Protein AF-A0A7K3NS78-F1 (afdb_monomer_lite)

pLDDT: mean 95.58, std 3.84, range [62.34, 98.56]

Foldseek 3Di:
DDWACFDCVAVDGFRTEDWDDDPVGTAQDDDVVVQVVCVVCCVVVVDDQWGWYHGNQGIWIWGDDPPDIDTDADDKDKDWFPDALVLVCVQFVHDSVQWDRTWMWIGSRATAIEIEGADPVSLVVTDGPQVSLCVRCVVVVHDSHYDYDYDDPD

Secondary structure (DSSP, 8-state):
-EEE----TTSS--SEEEEEE-SSSEES--HHHHHHHHHHHHHHHT--SEEEEE-SS-EEEEEEETTEEEEE----EEEE-S--HHHHHHHHTS-GGGB-S--EEEESSSEEEEEEBS-HHHHHH----HHHHHHHHHHTT--S-EEEE-----

Organism: NCBI:txid63561

Sequence (154 aa):
VFLFAPTAKHGVQAVADLRIFTPNYEMPLAGHPTLGAAFVIQQLQNLLNNFVLNTIAKPVEVQVNDSHIELSLTGFEQRISVATHEELAKITGLMADDIANQAYWMNTGTSQLLLNVLSKQKLYDAKINKEQLQTICQKDNELAMLYLWYQDHD

Radius of gyration: 18.32 Å; chains: 1; bounding box: 43×28×48 Å

Structure (mmCIF, N/CA/C/O backbone):
data_AF-A0A7K3NS78-F1
#
_entry.id   AF-A0A7K3NS78-F1
#
loop_
_atom_site.group_PDB
_atom_site.id
_atom_site.type_symbol
_atom_site.label_atom_id
_atom_site.label_alt_id
_atom_site.label_comp_id
_atom_site.label_asym_id
_atom_site.label_entity_id
_atom_site.label_seq_id
_atom_site.pdbx_PDB_ins_code
_atom_site.Cartn_x
_atom_site.Cartn_y
_atom_site.Cartn_z
_atom_site.occupancy
_atom_site.B_iso_or_equiv
_atom_site.auth_seq_id
_atom_site.auth_comp_id
_atom_site.auth_asym_id
_atom_site.auth_atom_id
_atom_site.pdbx_PDB_model_num
ATOM 1 N N . VAL A 1 1 ? -2.163 -8.325 14.313 1.00 95.75 1 VAL A N 1
ATOM 2 C CA . VAL A 1 1 ? -2.538 -6.945 14.706 1.00 95.75 1 VAL A CA 1
ATOM 3 C C . VAL A 1 1 ? -2.816 -6.954 16.190 1.00 95.75 1 VAL A C 1
ATOM 5 O O . VAL A 1 1 ? -3.416 -7.914 16.654 1.00 95.75 1 VAL A O 1
ATOM 8 N N . PHE A 1 2 ? -2.366 -5.936 16.912 1.00 97.44 2 PHE A N 1
ATOM 9 C CA . PHE A 1 2 ? -2.641 -5.754 18.334 1.00 97.44 2 PHE A CA 1
ATOM 10 C C . PHE A 1 2 ? -3.443 -4.470 18.526 1.00 97.44 2 PHE A C 1
ATOM 12 O O . PHE A 1 2 ? -3.137 -3.457 17.894 1.00 97.44 2 PHE A O 1
ATOM 19 N N . LEU A 1 3 ? -4.464 -4.548 19.376 1.00 96.50 3 LEU A N 1
ATOM 20 C CA . LEU A 1 3 ? -5.385 -3.459 19.683 1.00 96.50 3 LEU A CA 1
ATOM 21 C C . LEU A 1 3 ? -4.989 -2.822 21.014 1.00 96.50 3 LEU A C 1
ATOM 23 O O . LEU A 1 3 ? -4.806 -3.530 22.003 1.00 96.50 3 LEU A O 1
ATOM 27 N N . PHE A 1 4 ? -4.885 -1.501 21.036 1.00 96.25 4 PHE A N 1
ATOM 28 C CA . PHE A 1 4 ? -4.599 -0.708 22.226 1.00 96.25 4 PHE A CA 1
ATOM 29 C C . PHE A 1 4 ? -5.720 0.299 22.477 1.00 96.25 4 PHE A C 1
ATOM 31 O O . PHE A 1 4 ? -6.501 0.620 21.576 1.00 96.25 4 PHE A O 1
ATOM 38 N N . ALA A 1 5 ? -5.783 0.799 23.713 1.00 95.19 5 ALA A N 1
ATOM 39 C CA . ALA A 1 5 ? -6.683 1.889 24.065 1.00 95.19 5 ALA A CA 1
ATOM 40 C C . ALA A 1 5 ? -6.446 3.095 23.132 1.00 95.19 5 ALA A C 1
ATOM 42 O O . ALA A 1 5 ? -5.289 3.385 22.813 1.00 95.19 5 ALA A O 1
ATOM 43 N N . PRO A 1 6 ? -7.514 3.776 22.686 1.00 93.62 6 PRO A N 1
ATOM 44 C CA . PRO A 1 6 ? -7.393 4.863 21.728 1.00 93.62 6 PRO A CA 1
ATOM 45 C C . PRO A 1 6 ? -6.612 6.045 22.297 1.00 93.62 6 PRO A C 1
ATOM 47 O O . PRO A 1 6 ? -6.746 6.397 23.472 1.00 93.62 6 PRO A O 1
ATOM 50 N N . THR A 1 7 ? -5.847 6.704 21.432 1.00 93.31 7 THR A N 1
ATOM 51 C CA . THR A 1 7 ? -5.169 7.968 21.736 1.00 93.31 7 THR A CA 1
ATOM 52 C C . THR A 1 7 ? -5.553 9.066 20.741 1.00 93.31 7 THR A C 1
ATOM 54 O O . THR A 1 7 ? -6.115 8.808 19.679 1.00 93.31 7 THR A O 1
ATOM 57 N N . ALA A 1 8 ? -5.215 10.320 21.059 1.00 91.44 8 ALA A N 1
ATOM 58 C CA . ALA A 1 8 ? -5.335 11.452 20.136 1.00 91.44 8 ALA A CA 1
ATOM 59 C C . ALA A 1 8 ? -4.047 11.680 19.311 1.00 91.44 8 ALA A C 1
ATOM 61 O O . ALA A 1 8 ? -3.739 12.814 18.947 1.00 91.44 8 ALA A O 1
ATOM 62 N N . LYS A 1 9 ? -3.253 10.625 19.044 1.00 87.75 9 LYS A N 1
ATOM 63 C CA . LYS A 1 9 ? -1.891 10.727 18.473 1.00 87.75 9 LYS A CA 1
ATOM 64 C C . LYS A 1 9 ? -1.819 11.488 17.142 1.00 87.75 9 LYS A C 1
ATOM 66 O O . LYS A 1 9 ? -0.802 12.118 16.873 1.00 87.75 9 LYS A O 1
ATOM 71 N N . HIS A 1 10 ? -2.889 11.468 16.349 1.00 93.31 10 HIS A N 1
ATOM 72 C CA . HIS A 1 10 ? -2.979 12.167 15.060 1.00 93.31 10 HIS A CA 1
ATOM 73 C C . HIS A 1 10 ? -3.913 13.386 15.089 1.00 93.31 10 HIS A C 1
ATOM 75 O O . HIS A 1 10 ? -4.407 13.812 14.051 1.00 93.31 10 HIS A O 1
ATOM 81 N N . GLY A 1 11 ? -4.214 13.920 16.277 1.00 93.31 11 GLY A N 1
ATOM 82 C CA . GLY A 1 11 ? -5.155 15.034 16.439 1.00 93.31 11 GLY A CA 1
ATOM 83 C C . GLY A 1 11 ? -6.618 14.670 16.158 1.00 93.31 11 GLY A C 1
ATOM 84 O O . GLY A 1 11 ? -7.457 15.561 16.072 1.00 93.31 11 GLY A O 1
ATOM 85 N N . VAL A 1 12 ? -6.929 13.376 16.031 1.00 92.56 12 VAL A N 1
ATOM 86 C CA . VAL A 1 12 ? -8.277 12.846 15.787 1.00 92.56 12 VAL A CA 1
ATOM 87 C C . VAL A 1 12 ? -8.685 11.872 16.887 1.00 92.56 12 VAL A C 1
ATOM 89 O O . VAL A 1 12 ? -7.837 11.234 17.515 1.00 92.56 12 VAL A O 1
ATOM 92 N N . GLN A 1 13 ? -9.991 11.747 17.115 1.00 92.44 13 GLN A N 1
ATOM 93 C CA . GLN A 1 13 ? -10.544 10.798 18.076 1.00 92.44 13 GLN A CA 1
ATOM 94 C C . GLN A 1 13 ? -10.751 9.434 17.408 1.00 92.44 13 GLN A C 1
ATOM 96 O O . GLN A 1 13 ? -11.668 9.259 16.609 1.00 92.44 13 GLN A O 1
ATOM 101 N N . ALA A 1 14 ? -9.890 8.473 17.740 1.00 96.00 14 ALA A N 1
ATOM 102 C CA . ALA A 1 14 ? -10.002 7.089 17.289 1.00 96.00 14 ALA A CA 1
ATOM 103 C C . ALA A 1 14 ? -10.752 6.213 18.304 1.00 96.00 14 ALA A C 1
ATOM 105 O O . ALA A 1 14 ? -10.860 6.556 19.481 1.00 96.00 14 ALA A O 1
ATOM 106 N N . VAL A 1 15 ? -11.235 5.054 17.852 1.00 96.88 15 VAL A N 1
ATOM 107 C CA . VAL A 1 15 ? -11.846 4.024 18.717 1.00 96.88 15 VAL A CA 1
ATOM 108 C C . VAL A 1 15 ? -10.822 3.007 19.224 1.00 96.88 15 VAL A C 1
ATOM 110 O O . VAL A 1 15 ? -11.024 2.395 20.271 1.00 96.88 15 VAL A O 1
ATOM 113 N N . ALA A 1 16 ? -9.700 2.853 18.515 1.00 97.19 16 ALA A N 1
ATOM 114 C CA . ALA A 1 16 ? -8.573 2.024 18.927 1.00 97.19 16 ALA A CA 1
ATOM 115 C C . ALA A 1 16 ? -7.269 2.456 18.241 1.00 97.19 16 ALA A C 1
ATOM 117 O O . ALA A 1 16 ? -7.279 2.987 17.124 1.00 97.19 16 ALA A O 1
ATOM 118 N N . ASP A 1 17 ? -6.151 2.136 18.890 1.00 97.62 17 ASP A N 1
ATOM 119 C CA . ASP A 1 17 ? -4.810 2.252 18.324 1.00 97.62 17 ASP A CA 1
ATOM 120 C C . ASP A 1 17 ? -4.321 0.868 17.866 1.00 97.62 17 ASP A C 1
ATOM 122 O O . ASP A 1 17 ? -4.305 -0.095 18.637 1.00 97.62 17 ASP A O 1
ATOM 126 N N . LEU A 1 18 ? -3.917 0.755 16.600 1.00 97.94 18 LEU A N 1
ATOM 127 C CA . LEU A 1 18 ? -3.431 -0.474 15.984 1.00 97.94 18 LEU A CA 1
ATOM 128 C C . LEU A 1 18 ? -1.905 -0.507 15.934 1.00 97.94 18 LEU A C 1
ATOM 130 O O . LEU A 1 18 ? -1.259 0.404 15.412 1.00 97.94 18 LEU A O 1
ATOM 134 N N . ARG A 1 19 ? -1.336 -1.637 16.361 1.00 97.81 19 ARG A N 1
ATOM 135 C CA . ARG A 1 19 ? 0.047 -2.021 16.046 1.00 97.81 19 ARG A CA 1
ATOM 136 C C . ARG A 1 19 ? 0.057 -3.254 15.149 1.00 97.81 19 ARG A C 1
ATOM 138 O O . ARG A 1 19 ? -0.561 -4.279 15.463 1.00 97.81 19 ARG A O 1
ATOM 145 N N . ILE A 1 20 ? 0.726 -3.159 14.005 1.00 97.81 20 ILE A N 1
ATOM 146 C CA . ILE A 1 20 ? 0.680 -4.165 12.938 1.00 97.81 20 ILE A CA 1
ATOM 147 C C . ILE A 1 20 ? 2.070 -4.771 12.792 1.00 97.81 20 ILE A C 1
ATOM 149 O O . ILE A 1 20 ? 3.024 -4.062 12.519 1.00 97.81 20 ILE A O 1
ATOM 153 N N . PHE A 1 21 ? 2.189 -6.086 12.943 1.00 97.12 21 PHE A N 1
ATOM 154 C CA . PHE A 1 21 ? 3.471 -6.782 12.870 1.00 97.12 21 PHE A CA 1
ATOM 155 C C . PHE A 1 21 ? 3.448 -7.819 11.756 1.00 97.12 21 PHE A C 1
ATOM 157 O O . PHE A 1 21 ? 2.489 -8.585 11.634 1.00 97.12 21 PHE A O 1
ATOM 164 N N . THR A 1 22 ? 4.527 -7.857 10.982 1.00 93.06 22 THR A N 1
ATOM 165 C CA . THR A 1 22 ? 4.949 -9.066 10.269 1.00 93.06 22 THR A CA 1
ATOM 166 C C . THR A 1 22 ? 5.729 -9.963 11.241 1.00 93.06 22 THR A C 1
ATOM 168 O O . THR A 1 22 ? 6.075 -9.511 12.335 1.00 93.06 22 THR A O 1
ATOM 171 N N . PRO A 1 23 ? 6.083 -11.205 10.867 1.00 95.56 23 PRO A N 1
ATOM 172 C CA . PRO A 1 23 ? 6.999 -12.012 11.676 1.00 95.56 23 PRO A CA 1
ATOM 173 C C . PRO A 1 23 ? 8.359 -11.347 11.951 1.00 95.56 23 PRO A C 1
ATOM 175 O O . PRO A 1 23 ? 9.021 -11.714 12.914 1.00 95.56 23 PRO A O 1
ATOM 178 N N . ASN A 1 24 ? 8.773 -10.377 11.124 1.00 92.31 24 ASN A N 1
ATOM 179 C CA . ASN A 1 24 ? 10.124 -9.815 11.153 1.00 92.31 24 ASN A CA 1
ATOM 180 C C . ASN A 1 24 ? 10.192 -8.388 11.719 1.00 92.31 24 ASN A C 1
ATOM 182 O O . ASN A 1 24 ? 11.228 -7.998 12.249 1.00 92.31 24 ASN A O 1
ATOM 186 N N . TYR A 1 25 ? 9.136 -7.582 11.570 1.00 92.25 25 TYR A N 1
ATOM 187 C CA . TYR A 1 25 ? 9.138 -6.169 11.967 1.00 92.25 25 TYR A CA 1
ATOM 188 C C . TYR A 1 25 ? 7.723 -5.594 12.119 1.00 92.25 25 TYR A C 1
ATOM 190 O O . TYR A 1 25 ? 6.738 -6.168 11.643 1.00 92.25 25 TYR A O 1
ATOM 198 N N . GLU A 1 26 ? 7.633 -4.427 12.755 1.00 96.44 26 GLU A N 1
ATOM 199 C CA . GLU A 1 26 ? 6.400 -3.651 12.877 1.00 96.44 26 GLU A CA 1
ATOM 200 C C . GLU A 1 26 ? 6.165 -2.766 11.646 1.00 96.44 26 GLU A C 1
ATOM 202 O O . GLU A 1 26 ? 6.995 -1.928 11.297 1.00 96.44 26 GLU A O 1
ATOM 207 N N . MET A 1 27 ? 5.019 -2.938 10.994 1.00 94.81 27 MET A N 1
ATOM 208 C CA . MET A 1 27 ? 4.590 -2.104 9.877 1.00 94.81 27 MET A CA 1
ATOM 209 C C . MET A 1 27 ? 3.895 -0.841 10.386 1.00 94.81 27 MET A C 1
ATOM 211 O O . MET A 1 27 ? 3.006 -0.940 11.238 1.00 94.81 27 MET A O 1
ATOM 215 N N . PRO A 1 28 ? 4.197 0.337 9.812 1.00 95.56 28 PRO A N 1
ATOM 216 C CA . PRO A 1 28 ? 3.516 1.556 10.216 1.00 95.56 28 PRO A CA 1
ATOM 217 C C . PRO A 1 28 ? 2.020 1.577 9.859 1.00 95.56 28 PRO A C 1
ATOM 219 O O . PRO 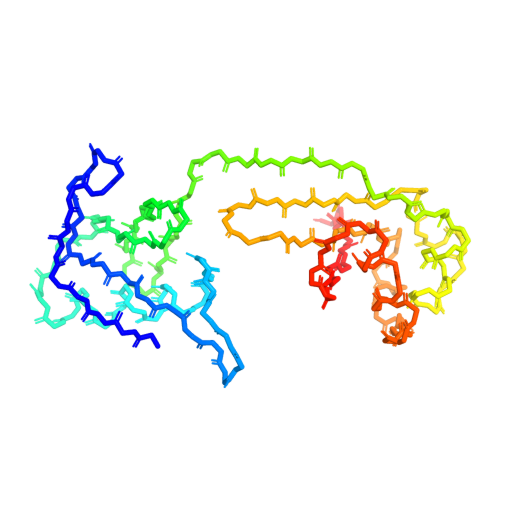A 1 28 ? 1.233 2.189 10.582 1.00 95.56 28 PRO A O 1
ATOM 222 N N . LEU A 1 29 ? 1.634 0.914 8.759 1.00 95.56 29 LEU A N 1
ATOM 223 C CA . LEU A 1 29 ? 0.259 0.755 8.276 1.00 95.56 29 LEU A CA 1
ATOM 224 C C . LEU A 1 29 ? 0.162 -0.458 7.331 1.00 95.56 29 LEU A C 1
ATOM 226 O O . LEU A 1 29 ? 1.090 -0.734 6.579 1.00 95.56 29 LEU A O 1
ATOM 230 N N . ALA A 1 30 ? -0.970 -1.167 7.323 1.00 94.88 30 ALA A N 1
ATOM 231 C CA . ALA A 1 30 ? -1.281 -2.163 6.295 1.00 94.88 30 ALA A CA 1
ATOM 232 C C . ALA A 1 30 ? -2.800 -2.311 6.119 1.00 94.88 30 ALA A C 1
ATOM 234 O O . ALA A 1 30 ? -3.516 -2.450 7.106 1.00 94.88 30 ALA A O 1
ATOM 235 N N . GLY A 1 31 ? -3.280 -2.335 4.870 1.00 93.81 31 GLY A N 1
ATOM 236 C CA . GLY A 1 31 ? -4.714 -2.335 4.543 1.00 93.81 31 GLY A CA 1
ATOM 237 C C . GLY A 1 31 ? -5.486 -3.526 5.117 1.00 93.81 31 GLY A C 1
ATOM 238 O O . GLY A 1 31 ? -6.274 -3.357 6.039 1.00 93.81 31 GLY A O 1
ATOM 239 N N . HIS A 1 32 ? -5.243 -4.740 4.614 1.00 95.44 32 HIS A N 1
ATOM 240 C CA . HIS A 1 32 ? -5.981 -5.945 5.035 1.00 95.44 32 HIS A CA 1
ATOM 241 C C . HIS A 1 32 ? -5.935 -6.204 6.555 1.00 95.44 32 HIS A C 1
ATOM 243 O O . HIS A 1 32 ? -6.975 -6.530 7.128 1.00 95.44 32 HIS A O 1
ATOM 249 N N . PRO A 1 33 ? -4.789 -6.016 7.246 1.00 96.69 33 PRO A N 1
ATOM 250 C CA . PRO A 1 33 ? -4.753 -6.088 8.704 1.00 96.69 33 PRO A CA 1
ATOM 251 C C . PRO A 1 33 ? -5.664 -5.056 9.392 1.00 96.69 33 PRO A C 1
ATOM 253 O O . PRO A 1 33 ? -6.351 -5.411 10.349 1.00 96.69 33 PRO A O 1
ATOM 256 N N . THR A 1 34 ? -5.715 -3.813 8.901 1.00 97.38 34 THR A N 1
ATOM 257 C CA . THR A 1 34 ? -6.633 -2.780 9.410 1.00 97.38 34 THR A CA 1
ATOM 258 C C . THR A 1 34 ? -8.093 -3.114 9.105 1.00 97.38 34 THR A C 1
ATOM 260 O O . THR A 1 34 ? -8.933 -2.960 9.985 1.00 97.38 34 THR A O 1
ATOM 263 N N . LEU A 1 35 ? -8.402 -3.636 7.914 1.00 96.75 35 LEU A N 1
ATOM 264 C CA . LEU A 1 35 ? -9.760 -4.037 7.526 1.00 96.75 35 LEU A CA 1
ATOM 265 C C . LEU A 1 35 ? -10.288 -5.163 8.424 1.00 96.75 35 LEU A C 1
ATOM 267 O O . LEU A 1 35 ? -11.402 -5.084 8.935 1.00 96.75 35 LEU A O 1
ATOM 271 N N . GLY A 1 36 ? -9.471 -6.189 8.677 1.00 95.50 36 GLY A N 1
ATOM 272 C CA . GLY A 1 36 ? -9.836 -7.269 9.596 1.00 95.50 36 GLY A CA 1
ATOM 273 C C . GLY A 1 36 ? -10.009 -6.783 11.038 1.00 95.50 36 GLY A C 1
ATOM 274 O O . GLY A 1 36 ? -10.931 -7.213 11.728 1.00 95.50 36 GLY A O 1
ATOM 275 N N . ALA A 1 37 ? -9.162 -5.852 11.492 1.00 96.56 37 ALA A N 1
ATOM 276 C CA . ALA A 1 37 ? -9.306 -5.237 12.810 1.00 96.56 37 ALA A CA 1
ATOM 277 C C . ALA A 1 37 ? -10.593 -4.406 12.918 1.00 96.56 37 ALA A C 1
ATOM 279 O O . ALA A 1 37 ? -11.310 -4.539 13.906 1.00 96.56 37 ALA A O 1
ATOM 280 N N . ALA A 1 38 ? -10.912 -3.608 11.897 1.00 96.50 38 ALA A N 1
ATOM 281 C CA . ALA A 1 38 ? -12.156 -2.852 11.807 1.00 96.50 38 ALA A CA 1
ATOM 282 C C . ALA A 1 38 ? -13.383 -3.763 11.929 1.00 96.50 38 ALA A C 1
ATOM 284 O O . ALA A 1 38 ? -14.241 -3.509 12.771 1.00 96.50 38 ALA A O 1
ATOM 285 N N . PHE A 1 39 ? -13.416 -4.854 11.157 1.00 94.81 39 PHE A N 1
ATOM 286 C CA . PHE A 1 39 ? -14.498 -5.839 11.199 1.00 94.81 39 PHE A CA 1
ATOM 287 C C . PHE A 1 39 ? -14.716 -6.404 12.610 1.00 94.81 39 PHE A C 1
ATOM 289 O O . PHE A 1 39 ? -15.837 -6.424 13.115 1.00 94.81 39 PHE A O 1
ATOM 296 N N . VAL A 1 40 ? -13.639 -6.831 13.278 1.00 93.94 40 VAL A N 1
ATOM 297 C CA . VAL A 1 40 ? -13.724 -7.436 14.616 1.00 93.94 40 VAL A CA 1
ATOM 298 C C . VAL A 1 40 ? -14.097 -6.403 15.684 1.00 93.94 40 VAL A C 1
ATOM 300 O O . VAL A 1 40 ? -14.954 -6.672 16.523 1.00 93.94 40 VAL A O 1
ATOM 303 N N . ILE A 1 41 ? -13.480 -5.219 15.674 1.00 94.00 41 ILE A N 1
ATOM 304 C CA . ILE A 1 41 ? -13.730 -4.182 16.688 1.00 94.00 41 ILE A CA 1
ATOM 305 C C . ILE A 1 41 ? -15.161 -3.664 16.602 1.00 94.00 41 ILE A C 1
ATOM 307 O O . ILE A 1 41 ? -15.801 -3.507 17.641 1.00 94.00 41 ILE A O 1
ATOM 311 N N . GLN A 1 42 ? -15.672 -3.438 15.389 1.00 94.69 42 GLN A N 1
ATOM 312 C CA . GLN A 1 42 ? -17.041 -2.972 15.200 1.00 94.69 42 GLN A CA 1
ATOM 313 C C . GLN A 1 42 ? -18.041 -3.915 15.881 1.00 94.69 42 GLN A C 1
ATOM 315 O O . GLN A 1 42 ? -18.906 -3.451 16.621 1.00 94.69 42 GLN A O 1
ATOM 320 N N . GLN A 1 43 ? -17.878 -5.230 15.695 1.00 91.56 43 GLN A N 1
ATOM 321 C CA . GLN A 1 43 ? -18.741 -6.246 16.302 1.00 91.56 43 GLN A CA 1
ATOM 322 C C . GLN A 1 43 ? -18.568 -6.340 17.820 1.00 91.56 43 GLN A C 1
ATOM 324 O O . GLN A 1 43 ? -19.551 -6.413 18.550 1.00 91.56 43 GLN A O 1
ATOM 329 N N . LEU A 1 44 ? -17.327 -6.330 18.317 1.00 92.38 44 LEU A N 1
ATOM 330 C CA . LEU A 1 44 ? -17.059 -6.489 19.750 1.00 92.38 44 LEU A CA 1
ATOM 331 C C . LEU A 1 44 ? -17.482 -5.274 20.584 1.00 92.38 44 LEU A C 1
ATOM 333 O O . LEU A 1 44 ? -17.815 -5.429 21.757 1.00 92.38 44 LEU A O 1
ATOM 337 N N . GLN A 1 45 ? -17.442 -4.073 20.004 1.00 92.69 45 GLN A N 1
ATOM 338 C CA . GLN A 1 45 ? -17.751 -2.821 20.700 1.00 92.69 45 GLN A CA 1
ATOM 339 C C . GLN A 1 45 ? -19.108 -2.219 20.309 1.00 92.69 45 GLN A C 1
ATOM 341 O O . GLN A 1 45 ? -19.456 -1.162 20.830 1.00 92.69 45 GLN A O 1
ATOM 346 N N . ASN A 1 46 ? -19.880 -2.875 19.431 1.00 92.94 46 ASN A N 1
ATOM 347 C CA . ASN A 1 46 ? -21.131 -2.349 18.869 1.00 92.94 46 ASN A CA 1
ATOM 348 C C . ASN A 1 46 ? -20.968 -0.914 18.335 1.00 92.94 46 ASN A C 1
ATOM 350 O O . ASN A 1 46 ? -21.751 -0.019 18.663 1.00 92.94 46 ASN A O 1
ATOM 354 N N . LEU A 1 47 ? -19.905 -0.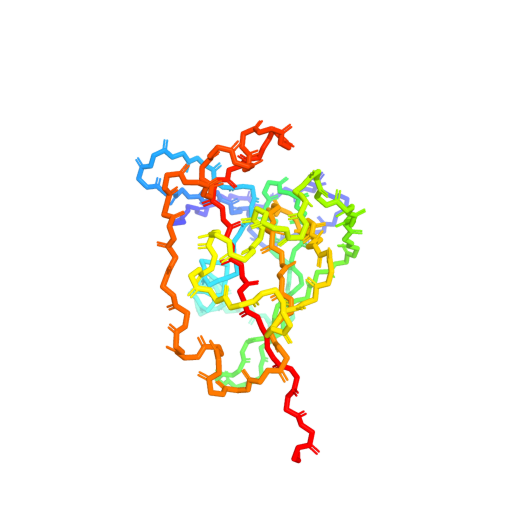681 17.558 1.00 94.19 47 LEU A N 1
ATOM 355 C CA . LEU A 1 47 ? -19.624 0.645 17.011 1.00 94.19 47 LEU A CA 1
ATOM 356 C C . LEU A 1 47 ? -20.638 1.038 15.937 1.00 94.19 47 LEU A C 1
ATOM 358 O O . LEU A 1 47 ? -21.230 0.192 15.266 1.00 94.19 47 LEU A O 1
ATOM 362 N N . LEU A 1 48 ? -20.769 2.349 15.737 1.00 93.75 48 LEU A N 1
ATOM 363 C CA . LEU A 1 48 ? -21.438 2.901 14.566 1.00 93.75 48 LEU A CA 1
ATOM 364 C C . LEU A 1 48 ? -20.708 2.497 13.277 1.00 93.75 48 LEU A C 1
ATOM 366 O O . LEU A 1 48 ? -19.568 2.035 13.284 1.00 93.75 48 LEU A O 1
ATOM 370 N N . ASN A 1 49 ? -21.371 2.729 12.149 1.00 95.81 49 ASN A N 1
ATOM 371 C CA . ASN A 1 49 ? -20.850 2.400 10.824 1.00 95.81 49 ASN A CA 1
ATOM 372 C C . ASN A 1 49 ? -19.697 3.302 10.367 1.00 95.81 49 ASN A C 1
ATOM 374 O O . ASN A 1 49 ? -19.080 3.010 9.351 1.00 95.81 49 ASN A O 1
ATOM 378 N N . ASN A 1 50 ? -19.403 4.384 11.086 1.00 96.94 50 ASN A N 1
ATOM 379 C CA . ASN A 1 50 ? -18.275 5.263 10.816 1.00 96.94 50 ASN A CA 1
ATOM 380 C C . ASN A 1 50 ? -17.406 5.424 12.065 1.00 96.94 50 ASN A C 1
ATOM 382 O O . ASN A 1 50 ? -17.880 5.755 13.150 1.00 96.94 50 ASN A O 1
ATOM 386 N N . PHE A 1 51 ? -16.112 5.169 11.923 1.00 97.31 51 PHE A N 1
ATOM 387 C CA . PHE A 1 51 ? -15.161 5.328 13.018 1.00 97.31 51 PHE A CA 1
ATOM 388 C C . PHE A 1 51 ? -13.737 5.481 12.495 1.00 97.31 51 PHE A C 1
ATOM 390 O O . PHE A 1 51 ? -13.461 5.262 11.319 1.00 97.31 51 PHE A O 1
ATOM 397 N N . VAL A 1 52 ? -12.821 5.867 13.382 1.00 97.62 52 VAL A N 1
ATOM 398 C CA . VAL A 1 52 ? -11.404 6.047 13.055 1.00 97.62 52 VAL A CA 1
ATOM 399 C C . VAL A 1 52 ? -10.557 5.049 13.831 1.00 97.62 52 VAL A C 1
ATOM 401 O O . VAL A 1 52 ? -10.722 4.891 15.040 1.00 97.62 52 VAL A O 1
ATOM 404 N N . LEU A 1 53 ? -9.617 4.405 13.144 1.00 97.62 53 LEU A N 1
ATOM 405 C CA . LEU A 1 53 ? -8.562 3.592 13.744 1.00 97.62 53 LEU A CA 1
ATOM 406 C C . LEU A 1 53 ? -7.227 4.313 13.592 1.00 97.62 53 LEU A C 1
ATOM 408 O O . LEU A 1 53 ? -6.869 4.738 12.495 1.00 97.62 53 LEU A O 1
ATOM 412 N N . ASN A 1 54 ? -6.450 4.421 14.664 1.00 97.62 54 ASN A N 1
ATOM 413 C CA . ASN A 1 54 ? -5.090 4.936 14.553 1.00 97.62 54 ASN A CA 1
ATOM 414 C C . ASN A 1 54 ? -4.142 3.816 14.125 1.00 97.62 54 ASN A C 1
ATOM 416 O O . ASN A 1 54 ? -4.156 2.731 14.696 1.00 97.62 54 ASN A O 1
ATOM 420 N N . THR A 1 55 ? -3.256 4.096 13.174 1.00 97.19 55 THR A N 1
ATOM 421 C CA . THR A 1 55 ? -2.041 3.298 12.944 1.00 97.19 55 THR A CA 1
ATOM 422 C C . THR A 1 55 ? -0.815 4.103 13.374 1.00 97.19 55 THR A C 1
ATOM 424 O O . THR A 1 55 ? -0.934 5.269 13.762 1.00 97.19 55 THR A O 1
ATOM 427 N N . ILE A 1 56 ? 0.388 3.526 13.300 1.00 96.38 56 ILE A N 1
ATOM 428 C CA . ILE A 1 56 ? 1.614 4.299 13.545 1.00 96.38 56 ILE A CA 1
ATOM 429 C C . ILE A 1 56 ? 1.751 5.427 12.522 1.00 96.38 56 ILE A C 1
ATOM 431 O O . ILE A 1 56 ? 2.119 6.532 12.916 1.00 96.38 56 ILE A O 1
ATOM 435 N N . ALA A 1 57 ? 1.450 5.154 11.250 1.00 96.00 57 ALA A N 1
ATOM 436 C CA . ALA A 1 57 ? 1.636 6.121 10.177 1.00 96.00 57 ALA A CA 1
ATOM 437 C C . ALA A 1 57 ? 0.604 7.252 10.209 1.00 96.00 57 ALA A C 1
ATOM 439 O O . ALA A 1 57 ? 0.972 8.414 10.075 1.00 96.00 57 ALA A O 1
ATOM 440 N N . LYS A 1 58 ? -0.684 6.909 10.325 1.00 95.69 58 LYS A N 1
ATOM 441 C CA . LYS A 1 58 ? -1.794 7.861 10.156 1.00 95.69 58 LYS A CA 1
ATOM 442 C C . LYS A 1 58 ? -3.125 7.314 10.691 1.00 95.69 58 LYS A C 1
ATOM 444 O O . LYS A 1 58 ? -3.224 6.101 10.923 1.00 95.69 58 LYS A O 1
ATOM 449 N N . PRO A 1 59 ? -4.145 8.166 10.893 1.00 97.12 59 PRO A N 1
ATOM 450 C CA . PRO A 1 59 ? -5.489 7.681 11.156 1.00 97.12 59 PRO A CA 1
ATOM 451 C C . PRO A 1 59 ? -6.091 7.083 9.882 1.00 97.12 59 PRO A C 1
ATOM 453 O O . PRO A 1 59 ? -5.753 7.484 8.767 1.00 97.12 59 PRO A O 1
ATOM 456 N N . VAL A 1 60 ? -6.966 6.103 10.069 1.00 97.50 60 VAL A N 1
ATOM 457 C CA . VAL A 1 60 ? -7.695 5.412 9.008 1.00 97.50 60 VAL A CA 1
ATOM 458 C C . VAL A 1 60 ? -9.172 5.579 9.285 1.00 97.50 60 VAL A C 1
ATOM 460 O O . VAL A 1 60 ? -9.667 5.114 10.314 1.00 97.50 60 VAL A O 1
ATOM 463 N N . GLU A 1 61 ? -9.858 6.258 8.378 1.00 97.56 61 GLU A N 1
ATOM 464 C CA . GLU A 1 61 ? -11.308 6.360 8.413 1.00 97.56 61 GLU A CA 1
ATOM 465 C C . GLU A 1 61 ? -11.899 5.041 7.931 1.00 97.56 61 GLU A C 1
ATOM 467 O O . GLU A 1 61 ? -11.454 4.470 6.935 1.00 97.56 61 GLU A O 1
ATOM 472 N N . VAL A 1 62 ? -12.884 4.544 8.665 1.00 97.88 62 VAL A N 1
ATOM 473 C CA . VAL A 1 62 ? -13.572 3.296 8.372 1.00 97.88 62 VAL A CA 1
ATOM 474 C C . VAL A 1 62 ? -15.036 3.606 8.144 1.00 97.88 62 VAL A C 1
ATOM 476 O O . VAL A 1 62 ? -15.674 4.232 8.993 1.00 97.88 62 VAL A O 1
ATOM 479 N N . GLN A 1 63 ? -15.566 3.130 7.022 1.00 97.69 63 GLN A N 1
ATOM 480 C CA . GLN A 1 63 ? -16.998 3.106 6.757 1.00 97.69 63 GLN A CA 1
ATOM 481 C C . GLN A 1 63 ? -17.456 1.667 6.558 1.00 97.69 63 GLN A C 1
ATOM 483 O O . GLN A 1 63 ? -16.837 0.914 5.808 1.00 97.69 63 GLN A O 1
ATOM 488 N N . VAL A 1 64 ? -18.538 1.283 7.227 1.00 95.12 64 VAL A N 1
ATOM 489 C CA . VAL A 1 64 ? -19.126 -0.053 7.133 1.00 95.12 64 VAL A CA 1
ATOM 490 C C . VAL A 1 64 ? -20.541 0.043 6.581 1.00 95.12 64 VAL A C 1
ATOM 492 O O . VAL A 1 64 ? -21.415 0.651 7.192 1.00 95.12 64 VAL A O 1
ATOM 495 N N . ASN A 1 65 ? -20.766 -0.604 5.443 1.00 92.06 65 ASN A N 1
ATOM 496 C CA . ASN A 1 65 ? -22.060 -0.732 4.787 1.00 92.06 65 ASN A CA 1
ATOM 497 C C . ASN A 1 65 ? -22.357 -2.224 4.608 1.00 92.06 65 ASN A C 1
ATOM 499 O O . ASN A 1 65 ? -21.797 -2.870 3.723 1.00 92.06 65 ASN A O 1
ATOM 503 N N . ASP A 1 66 ? -23.206 -2.780 5.472 1.00 85.31 66 ASP A N 1
ATOM 504 C CA . ASP A 1 66 ? -23.477 -4.219 5.562 1.00 85.31 66 ASP A CA 1
ATOM 505 C C . ASP A 1 66 ? -22.185 -5.051 5.682 1.00 85.31 66 ASP A C 1
ATOM 507 O O . ASP A 1 66 ? -21.496 -5.002 6.700 1.00 85.31 66 ASP A O 1
ATOM 511 N N . SER A 1 67 ? -21.842 -5.820 4.645 1.00 83.00 67 SER A N 1
ATOM 512 C CA . SER A 1 67 ? -20.623 -6.632 4.575 1.00 83.00 67 SER A CA 1
ATOM 513 C C . SER A 1 67 ? -19.447 -5.922 3.896 1.00 83.00 67 SER A C 1
ATOM 515 O O . SER A 1 67 ? -18.399 -6.536 3.696 1.00 83.00 67 SER A O 1
ATOM 517 N N . HIS A 1 68 ? -19.617 -4.668 3.482 1.00 92.88 68 HIS A N 1
ATOM 518 C CA . HIS A 1 68 ? -18.585 -3.878 2.827 1.00 92.88 68 HIS A CA 1
ATOM 519 C C . HIS A 1 68 ? -17.923 -2.936 3.831 1.00 92.88 68 HIS A C 1
ATOM 521 O O . HIS A 1 68 ? -18.595 -2.128 4.467 1.00 92.88 68 HIS A O 1
ATOM 527 N N . ILE A 1 69 ? -16.600 -3.031 3.954 1.00 94.69 69 ILE A N 1
ATOM 528 C CA . ILE A 1 69 ? -15.795 -2.104 4.748 1.00 94.69 69 ILE A CA 1
ATOM 529 C C . ILE A 1 69 ? -14.900 -1.325 3.796 1.00 94.69 69 ILE A C 1
ATOM 531 O O . ILE A 1 69 ? -14.065 -1.913 3.107 1.00 94.69 69 ILE A O 1
ATOM 535 N N . GLU A 1 70 ? -15.046 -0.009 3.810 1.00 97.06 70 GLU A N 1
ATOM 536 C CA . GLU A 1 70 ? -14.159 0.917 3.127 1.00 97.06 70 GLU A CA 1
ATOM 537 C C . GLU A 1 70 ? -13.154 1.495 4.127 1.00 97.06 70 GLU A C 1
ATOM 539 O O . GLU A 1 70 ? -13.512 1.883 5.243 1.00 97.06 70 GLU A O 1
ATOM 544 N N . LEU A 1 71 ? -11.886 1.546 3.717 1.00 97.19 71 LEU A N 1
ATOM 545 C CA . LEU A 1 71 ? -10.825 2.234 4.441 1.00 97.19 71 LEU A CA 1
ATOM 546 C C . LEU A 1 71 ? -10.412 3.470 3.647 1.00 97.19 71 LEU A C 1
ATOM 548 O O . LEU A 1 71 ? -9.948 3.345 2.515 1.00 97.19 71 LEU A O 1
ATOM 552 N N . SER A 1 72 ? -10.507 4.637 4.271 1.00 96.12 72 SER A N 1
ATOM 553 C CA . SER A 1 72 ? -10.119 5.915 3.684 1.00 96.12 72 SER A CA 1
ATOM 554 C C . SER A 1 72 ? -8.892 6.494 4.395 1.00 96.12 72 SER A C 1
ATOM 556 O O . SER A 1 72 ? -8.784 6.486 5.624 1.00 96.12 72 SER A O 1
ATOM 558 N N . LEU A 1 73 ? -7.925 6.963 3.600 1.00 93.50 73 LEU A N 1
ATOM 559 C CA . LEU A 1 73 ? -6.661 7.549 4.054 1.00 93.50 73 LEU A CA 1
ATOM 560 C C . LEU A 1 73 ? -6.463 8.909 3.389 1.00 93.50 73 LEU A C 1
ATOM 562 O O . LEU A 1 73 ? -6.575 9.024 2.169 1.00 93.50 73 LEU A O 1
ATOM 566 N N . THR A 1 74 ? -6.060 9.913 4.164 1.00 92.06 74 THR A N 1
ATOM 567 C CA . THR A 1 74 ? -5.741 11.239 3.623 1.00 92.06 74 THR A CA 1
ATOM 568 C C . THR A 1 74 ? -4.248 11.363 3.318 1.0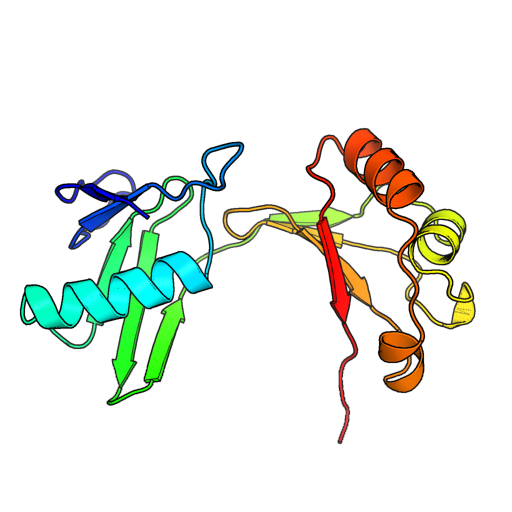0 92.06 74 THR A C 1
ATOM 570 O O . THR A 1 74 ? -3.389 11.006 4.135 1.00 92.06 74 THR A O 1
ATOM 573 N N . GLY A 1 75 ? -3.947 11.896 2.132 1.00 91.75 75 GLY A N 1
ATOM 574 C CA . GLY A 1 75 ? -2.598 12.227 1.679 1.00 91.75 75 GLY A CA 1
ATOM 575 C C . GLY A 1 75 ? -1.715 11.021 1.340 1.00 91.75 75 GLY A C 1
ATOM 576 O O . GLY A 1 75 ? -1.820 9.934 1.917 1.00 91.75 75 GLY A O 1
ATOM 577 N N . PHE A 1 76 ? -0.787 11.239 0.417 1.00 94.81 76 PHE A N 1
ATOM 578 C CA . PHE A 1 76 ? 0.265 10.295 0.059 1.00 94.81 76 PHE A CA 1
ATOM 579 C C . PHE A 1 76 ? 1.513 11.060 -0.377 1.00 94.81 76 PHE A C 1
ATOM 581 O O . PHE A 1 76 ? 1.425 12.211 -0.803 1.00 94.81 76 PHE A O 1
ATOM 588 N N . GLU A 1 77 ? 2.665 10.408 -0.284 1.00 96.19 77 GLU A N 1
ATOM 589 C CA . GLU A 1 77 ? 3.907 10.889 -0.881 1.00 96.19 77 GLU A CA 1
ATOM 590 C C . GLU A 1 77 ? 4.230 10.060 -2.121 1.00 96.19 77 GLU A C 1
ATOM 592 O O . GLU A 1 77 ? 3.955 8.858 -2.174 1.00 96.19 77 GLU A O 1
ATOM 597 N N . GLN A 1 78 ? 4.832 10.713 -3.110 1.00 97.06 78 GLN A N 1
ATOM 598 C CA . GLN A 1 78 ? 5.260 10.101 -4.358 1.00 97.06 78 GLN A CA 1
ATOM 599 C C . GLN A 1 78 ? 6.682 10.544 -4.683 1.00 97.06 78 GLN A C 1
ATOM 601 O O . GLN A 1 78 ? 7.011 11.725 -4.568 1.00 97.06 78 GLN A O 1
ATOM 606 N N . ARG A 1 79 ? 7.500 9.617 -5.185 1.00 97.44 79 ARG A N 1
ATOM 607 C CA . ARG A 1 79 ? 8.771 9.949 -5.841 1.00 97.44 79 ARG A CA 1
ATOM 608 C C . ARG A 1 79 ? 9.106 8.961 -6.952 1.00 97.44 79 ARG A C 1
ATOM 610 O O . ARG A 1 79 ? 8.634 7.830 -6.946 1.00 97.44 79 ARG A O 1
ATOM 617 N N . ILE A 1 80 ? 9.942 9.387 -7.890 1.00 98.12 80 ILE A N 1
ATOM 618 C CA . ILE A 1 80 ? 10.471 8.521 -8.951 1.00 98.12 80 ILE A CA 1
ATOM 619 C C . ILE A 1 80 ? 11.561 7.620 -8.348 1.00 98.12 80 ILE A C 1
ATOM 621 O O . ILE A 1 80 ? 12.368 8.094 -7.549 1.00 98.12 80 ILE A O 1
ATOM 625 N N . SER A 1 81 ? 11.569 6.334 -8.702 1.00 98.12 81 SER A N 1
ATOM 626 C CA . SER A 1 81 ? 12.654 5.410 -8.340 1.00 98.12 81 SER A CA 1
ATOM 627 C C . SER A 1 81 ? 13.928 5.723 -9.121 1.00 98.12 81 SER A C 1
ATOM 629 O O . SER A 1 81 ? 13.869 6.124 -10.283 1.00 98.12 81 SER A O 1
ATOM 631 N N . VAL A 1 82 ? 15.092 5.478 -8.516 1.00 97.62 82 VAL A N 1
ATOM 632 C CA . VAL A 1 82 ? 16.386 5.594 -9.214 1.00 97.62 82 VAL A CA 1
ATOM 633 C C . VAL A 1 82 ? 16.621 4.505 -10.268 1.00 97.62 82 VAL A C 1
ATOM 635 O O . VAL A 1 82 ? 17.621 4.560 -10.983 1.00 97.62 82 VAL A O 1
ATOM 638 N N . ALA A 1 83 ? 15.739 3.506 -10.359 1.00 97.69 83 ALA A N 1
ATOM 639 C CA . ALA A 1 83 ? 15.843 2.426 -11.328 1.00 97.69 83 ALA A CA 1
ATOM 640 C C . ALA A 1 83 ? 15.806 2.949 -12.768 1.00 97.69 83 ALA A C 1
ATOM 642 O O . ALA A 1 83 ? 14.894 3.669 -13.178 1.00 97.69 83 ALA A O 1
ATOM 643 N N . THR A 1 84 ? 16.776 2.519 -13.564 1.00 98.06 84 THR A N 1
ATOM 644 C CA . THR A 1 84 ? 16.744 2.712 -15.014 1.00 98.06 84 THR A CA 1
ATOM 645 C C . THR A 1 84 ? 15.694 1.806 -15.659 1.00 98.06 84 THR A C 1
ATOM 647 O O . THR A 1 84 ? 15.347 0.749 -15.131 1.00 98.06 84 THR A O 1
ATOM 650 N N . HIS A 1 85 ? 15.222 2.171 -16.850 1.00 98.38 85 HIS A N 1
ATOM 651 C CA . HIS A 1 85 ? 14.241 1.368 -17.581 1.00 98.38 85 HIS A CA 1
ATOM 652 C C . HIS A 1 85 ? 14.731 -0.066 -17.874 1.00 98.38 85 HIS A C 1
ATOM 654 O O . HIS A 1 85 ? 13.976 -1.026 -17.731 1.00 98.38 85 HIS A O 1
ATOM 660 N N . GLU A 1 86 ? 16.021 -0.240 -18.182 1.00 98.06 86 GLU A N 1
ATOM 661 C CA . GLU A 1 86 ? 16.621 -1.568 -18.356 1.00 98.06 86 GLU A CA 1
ATOM 662 C C . GLU A 1 86 ? 16.639 -2.388 -17.061 1.00 98.06 86 GLU A C 1
ATOM 664 O O . GLU A 1 86 ? 16.436 -3.602 -17.091 1.00 98.06 86 GLU A O 1
ATOM 669 N N . GLU A 1 87 ? 16.899 -1.756 -15.913 1.00 98.12 87 GLU A N 1
ATOM 670 C CA . GLU A 1 87 ? 16.830 -2.437 -14.618 1.00 98.12 87 GLU A CA 1
ATOM 671 C C . GLU A 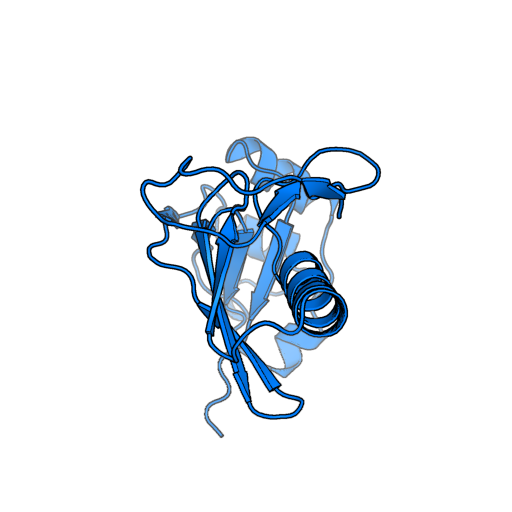1 87 ? 15.393 -2.865 -14.306 1.00 98.12 87 GLU A C 1
ATOM 673 O O . GLU A 1 87 ? 15.194 -3.982 -13.837 1.00 98.12 87 GLU A O 1
ATOM 678 N N . LEU A 1 88 ? 14.390 -2.041 -14.629 1.00 98.44 88 LEU A N 1
ATOM 679 C CA . LEU A 1 88 ? 12.976 -2.393 -14.464 1.00 98.44 88 LEU A CA 1
ATOM 680 C C . LEU A 1 88 ? 12.574 -3.594 -15.339 1.00 98.44 88 LEU A C 1
ATOM 682 O O . LEU A 1 88 ? 11.897 -4.508 -14.860 1.00 98.44 88 LEU A O 1
ATOM 686 N N . ALA A 1 89 ? 13.042 -3.649 -16.588 1.00 98.38 89 ALA A N 1
ATOM 687 C CA . ALA A 1 89 ? 12.834 -4.799 -17.469 1.00 98.38 89 ALA A CA 1
ATOM 688 C C . ALA A 1 89 ? 13.461 -6.078 -16.878 1.00 98.38 89 ALA A C 1
ATOM 690 O O . ALA A 1 89 ? 12.813 -7.121 -16.780 1.00 98.38 89 ALA A O 1
ATOM 691 N N . LYS A 1 90 ? 14.699 -5.984 -16.373 1.00 98.00 90 LYS A N 1
ATOM 692 C CA . LYS A 1 90 ? 15.392 -7.111 -15.727 1.00 98.00 90 LYS A CA 1
ATOM 693 C C . LYS A 1 90 ? 14.694 -7.572 -14.437 1.00 98.00 90 LYS A C 1
ATOM 695 O O . LYS A 1 90 ? 14.526 -8.776 -14.249 1.00 98.00 90 LYS A O 1
ATOM 700 N N . ILE A 1 91 ? 14.227 -6.639 -13.596 1.00 97.94 91 ILE A N 1
ATOM 701 C CA . ILE A 1 91 ? 13.461 -6.942 -12.374 1.00 97.94 91 ILE A CA 1
ATOM 702 C C . ILE A 1 91 ? 12.187 -7.716 -12.708 1.00 97.94 91 ILE A C 1
ATOM 704 O O . ILE A 1 91 ? 11.851 -8.666 -12.007 1.00 97.94 91 ILE A O 1
ATOM 708 N N . THR A 1 92 ? 11.460 -7.298 -13.743 1.00 98.25 92 THR A N 1
ATOM 709 C CA . THR A 1 92 ? 10.156 -7.881 -14.094 1.00 98.25 92 THR A CA 1
ATOM 710 C C . THR A 1 92 ? 10.257 -9.142 -14.946 1.00 98.25 92 THR A C 1
ATOM 712 O O . THR A 1 92 ? 9.296 -9.910 -15.008 1.00 98.25 92 THR A O 1
ATOM 715 N N . GLY A 1 93 ? 11.404 -9.372 -15.591 1.00 98.06 93 GLY A N 1
ATOM 716 C CA . GLY A 1 93 ? 11.567 -10.429 -16.587 1.00 98.06 93 GLY A CA 1
ATOM 717 C C . GLY A 1 93 ? 10.815 -10.145 -17.894 1.00 98.06 93 GLY A C 1
ATOM 718 O O . GLY A 1 93 ? 10.575 -11.076 -18.661 1.00 98.06 93 GLY A O 1
ATOM 719 N N . LEU A 1 94 ? 10.424 -8.889 -18.126 1.00 98.44 94 LEU A N 1
ATOM 720 C CA . LEU A 1 94 ? 9.709 -8.425 -19.316 1.00 98.44 94 LEU A CA 1
ATOM 721 C C . LEU A 1 94 ? 10.646 -7.649 -20.251 1.00 98.44 94 LEU A C 1
ATOM 723 O O . LEU A 1 94 ? 11.770 -7.305 -19.882 1.00 98.44 94 LEU A O 1
ATOM 727 N N . MET A 1 95 ? 10.183 -7.360 -21.469 1.00 98.19 95 MET A N 1
ATOM 728 C CA . MET A 1 95 ? 10.895 -6.443 -22.361 1.00 98.19 95 MET A CA 1
ATOM 729 C C . MET A 1 95 ? 10.688 -4.998 -21.900 1.00 98.19 95 MET A C 1
ATOM 731 O O . MET A 1 95 ? 9.660 -4.670 -21.314 1.00 98.19 95 MET A O 1
ATOM 735 N N . ALA A 1 96 ? 11.648 -4.128 -22.210 1.00 97.69 96 ALA A N 1
ATOM 736 C CA . ALA A 1 96 ? 11.552 -2.687 -21.968 1.00 97.69 96 ALA A CA 1
ATOM 737 C C . ALA A 1 96 ? 10.230 -2.105 -22.516 1.00 97.69 96 ALA A C 1
ATOM 739 O O . ALA A 1 96 ? 9.460 -1.504 -21.775 1.00 97.69 96 ALA A O 1
ATOM 740 N N . ASP A 1 97 ? 9.896 -2.439 -23.764 1.00 97.75 97 ASP A N 1
ATOM 741 C CA . ASP A 1 97 ? 8.674 -1.979 -24.436 1.00 97.75 97 ASP A CA 1
ATOM 742 C C . ASP A 1 97 ? 7.363 -2.542 -23.842 1.00 97.75 97 ASP A C 1
ATOM 744 O O . ASP A 1 97 ? 6.282 -2.106 -24.230 1.00 97.75 97 ASP A O 1
ATOM 748 N N . ASP A 1 98 ? 7.424 -3.505 -22.913 1.00 98.12 98 ASP A N 1
ATOM 749 C CA . ASP A 1 98 ? 6.243 -4.055 -22.232 1.00 98.12 98 ASP A CA 1
ATOM 750 C C . ASP A 1 98 ? 5.882 -3.277 -20.948 1.00 98.12 98 ASP A C 1
ATOM 752 O O . ASP A 1 98 ? 4.858 -3.565 -20.325 1.00 98.12 98 ASP A O 1
ATOM 756 N N . ILE A 1 99 ? 6.708 -2.319 -20.514 1.00 98.50 99 ILE A N 1
ATOM 757 C CA . ILE A 1 99 ? 6.559 -1.597 -19.241 1.00 98.50 99 ILE A CA 1
ATOM 758 C C . ILE A 1 99 ? 6.743 -0.087 -19.420 1.00 98.50 99 ILE A C 1
ATOM 760 O O . ILE A 1 99 ? 7.278 0.390 -20.416 1.00 98.50 99 ILE A O 1
ATOM 764 N N . ALA A 1 100 ? 6.316 0.700 -18.435 1.00 98.19 100 ALA A N 1
ATOM 765 C CA . ALA A 1 100 ? 6.608 2.129 -18.426 1.00 98.19 100 ALA A CA 1
ATOM 766 C C . ALA A 1 100 ? 8.109 2.426 -18.226 1.00 98.19 100 ALA A C 1
ATOM 768 O O . ALA A 1 100 ? 8.853 1.676 -17.591 1.00 98.19 100 ALA A O 1
ATOM 769 N N . ASN A 1 101 ? 8.531 3.600 -18.706 1.00 97.75 101 ASN A N 1
ATOM 770 C CA . ASN A 1 101 ? 9.917 4.077 -18.609 1.00 97.75 101 ASN A CA 1
ATOM 771 C C . ASN A 1 101 ? 10.402 4.320 -17.173 1.00 97.75 101 ASN A C 1
ATOM 773 O O . ASN A 1 101 ? 11.607 4.374 -16.932 1.00 97.75 101 ASN A O 1
ATOM 777 N N . GLN A 1 102 ? 9.474 4.506 -16.235 1.00 98.00 102 GLN A N 1
ATOM 778 C CA . GLN A 1 102 ? 9.751 4.852 -14.847 1.00 98.00 102 GLN A CA 1
ATOM 779 C C . GLN A 1 102 ? 8.843 4.063 -13.907 1.00 98.00 102 GLN A C 1
ATOM 781 O O . GLN A 1 102 ? 7.704 3.735 -14.243 1.00 98.00 102 GLN A O 1
ATOM 786 N N . ALA A 1 103 ? 9.353 3.826 -12.702 1.00 98.31 103 ALA A N 1
ATOM 787 C CA . ALA A 1 103 ? 8.589 3.333 -11.568 1.00 98.31 103 ALA A CA 1
ATOM 788 C C . ALA A 1 103 ? 8.495 4.422 -10.491 1.00 98.31 103 ALA A C 1
ATOM 790 O O . ALA A 1 103 ? 9.390 5.264 -10.358 1.00 98.31 103 ALA A O 1
ATOM 791 N N . TYR A 1 104 ? 7.419 4.390 -9.710 1.00 98.38 104 TYR A N 1
ATOM 792 C CA . TYR A 1 104 ? 7.139 5.381 -8.675 1.00 98.38 104 TYR A CA 1
ATOM 793 C C . TYR A 1 104 ? 7.034 4.711 -7.318 1.00 98.38 104 TYR A C 1
ATOM 795 O O . TYR A 1 104 ? 6.294 3.747 -7.147 1.00 98.38 104 TYR A O 1
ATOM 803 N N . TRP A 1 105 ? 7.732 5.255 -6.334 1.00 98.06 105 TRP A N 1
ATOM 804 C CA . TRP A 1 105 ? 7.462 4.945 -4.943 1.00 98.06 105 TRP A CA 1
ATOM 805 C C . TRP A 1 105 ? 6.243 5.727 -4.483 1.00 98.06 105 TRP A C 1
ATOM 807 O O . TRP A 1 105 ? 6.244 6.957 -4.547 1.00 98.06 105 TRP A O 1
ATOM 817 N N . MET A 1 106 ? 5.236 5.009 -3.998 1.00 96.81 106 MET A N 1
ATOM 818 C CA . MET A 1 106 ? 4.017 5.561 -3.418 1.00 96.81 106 MET A CA 1
ATOM 819 C C . MET A 1 106 ? 3.960 5.208 -1.938 1.00 96.81 106 MET A C 1
ATOM 821 O O . MET A 1 106 ? 4.034 4.034 -1.575 1.00 96.81 106 MET A O 1
ATOM 825 N N . ASN A 1 107 ? 3.803 6.213 -1.079 1.00 95.38 107 ASN A N 1
ATOM 826 C CA . ASN A 1 107 ? 3.740 6.028 0.364 1.00 95.38 107 ASN A CA 1
ATOM 827 C C . ASN A 1 107 ? 2.437 6.599 0.936 1.00 95.38 107 ASN A C 1
ATOM 829 O O . ASN A 1 107 ? 2.259 7.809 1.079 1.00 95.38 107 ASN A O 1
ATOM 833 N N . THR A 1 108 ? 1.527 5.704 1.316 1.00 92.94 108 THR A N 1
ATOM 834 C CA . THR A 1 108 ? 0.286 6.017 2.046 1.00 92.94 108 THR A CA 1
ATOM 835 C C . THR A 1 108 ? 0.397 5.702 3.541 1.00 92.94 108 THR A C 1
ATOM 837 O O . THR A 1 108 ? -0.602 5.703 4.253 1.00 92.94 108 THR A O 1
ATOM 840 N N . GLY A 1 109 ? 1.608 5.454 4.038 1.00 92.88 109 GLY A N 1
ATOM 841 C CA . GLY A 1 109 ? 1.923 4.958 5.378 1.00 92.88 109 GLY A CA 1
ATOM 842 C C . GLY A 1 109 ? 2.874 3.760 5.332 1.00 92.88 109 GLY A C 1
ATOM 843 O O . GLY A 1 109 ? 3.557 3.463 6.304 1.00 92.88 109 GLY A O 1
ATOM 844 N N . THR A 1 110 ? 2.962 3.071 4.197 1.00 91.62 110 THR A N 1
ATOM 845 C CA . THR A 1 110 ? 4.046 2.139 3.877 1.00 91.62 110 THR A CA 1
ATOM 846 C C . THR A 1 110 ? 4.389 2.306 2.405 1.00 91.62 110 THR A C 1
ATOM 848 O O . THR A 1 110 ? 3.490 2.300 1.565 1.00 91.62 110 THR A O 1
ATOM 851 N N . SER A 1 111 ? 5.676 2.484 2.114 1.00 94.38 111 SER A N 1
ATOM 852 C CA . SER A 1 111 ? 6.183 2.750 0.769 1.00 94.38 111 SER A CA 1
ATOM 853 C C . SER A 1 111 ? 6.138 1.498 -0.108 1.00 94.38 111 SER A C 1
ATOM 855 O O . SER A 1 111 ? 6.464 0.397 0.343 1.00 94.38 111 SER A O 1
ATOM 857 N N . GLN A 1 112 ? 5.705 1.658 -1.355 1.00 94.88 112 GLN A N 1
ATOM 858 C CA . GLN A 1 112 ? 5.564 0.590 -2.344 1.00 94.88 112 GLN A CA 1
ATOM 859 C C . GLN A 1 112 ? 6.061 1.080 -3.704 1.00 94.88 112 GLN A C 1
ATOM 861 O O . GLN A 1 112 ? 5.698 2.179 -4.121 1.00 94.88 112 GLN A O 1
ATOM 866 N N . LEU A 1 113 ? 6.862 0.273 -4.406 1.00 98.06 113 LEU A N 1
ATOM 867 C CA . LEU A 1 113 ? 7.276 0.575 -5.775 1.00 98.06 113 LEU A CA 1
ATOM 868 C C . LEU A 1 113 ? 6.171 0.146 -6.738 1.00 98.06 113 LEU A C 1
ATOM 870 O O . LEU A 1 113 ? 5.811 -1.027 -6.771 1.00 98.06 113 LEU A O 1
ATOM 874 N N . LEU A 1 114 ? 5.644 1.075 -7.524 1.00 98.38 114 LEU A N 1
ATOM 875 C CA . LEU A 1 114 ? 4.636 0.819 -8.546 1.00 98.38 114 LEU A CA 1
ATOM 876 C C . LEU A 1 114 ? 5.261 0.945 -9.932 1.00 98.38 114 LEU A C 1
ATOM 878 O O . LEU A 1 114 ? 5.910 1.946 -10.242 1.00 98.38 114 LEU A O 1
ATOM 882 N N . LEU A 1 115 ? 5.002 -0.043 -10.783 1.00 98.56 115 LEU A N 1
ATOM 883 C CA . LEU A 1 115 ? 5.400 -0.037 -12.186 1.00 98.56 115 LEU A CA 1
ATOM 884 C C . LEU A 1 115 ? 4.216 -0.454 -13.058 1.00 98.56 115 LEU A C 1
ATOM 886 O O . LEU A 1 115 ? 3.621 -1.512 -12.849 1.00 98.56 115 LEU A O 1
ATOM 890 N N . ASN A 1 116 ? 3.897 0.388 -14.039 1.00 98.38 116 ASN A N 1
ATOM 891 C CA . ASN A 1 116 ? 2.880 0.079 -15.032 1.00 98.38 116 ASN A CA 1
ATOM 892 C C . ASN A 1 116 ? 3.433 -0.925 -16.050 1.00 98.38 116 ASN A C 1
ATOM 894 O O . ASN A 1 116 ? 4.513 -0.715 -16.610 1.00 98.38 116 ASN A O 1
ATOM 898 N N . VAL A 1 117 ? 2.671 -1.981 -16.301 1.00 98.25 117 VAL A N 1
ATOM 899 C CA . VAL A 1 117 ? 2.882 -2.944 -17.378 1.00 98.25 117 VAL A CA 1
ATOM 900 C C . VAL A 1 117 ? 1.885 -2.613 -18.476 1.00 98.25 117 VAL A C 1
ATOM 902 O O . VAL A 1 117 ? 0.705 -2.467 -18.200 1.00 98.25 117 VAL A O 1
ATOM 905 N N . LEU A 1 118 ? 2.329 -2.503 -19.725 1.00 96.81 118 LEU A N 1
ATOM 906 C CA . LEU A 1 118 ? 1.528 -1.943 -20.822 1.00 96.81 118 LEU A CA 1
ATOM 907 C C . LEU A 1 118 ? 0.519 -2.930 -21.429 1.00 96.81 118 LEU A C 1
ATOM 909 O O . LEU A 1 118 ? -0.226 -2.581 -22.342 1.00 96.81 118 LEU A O 1
ATOM 913 N N . SER A 1 119 ? 0.478 -4.166 -20.931 1.00 96.12 119 SER A N 1
ATOM 914 C CA . SER A 1 119 ? -0.453 -5.200 -21.374 1.00 96.12 119 SER A CA 1
ATOM 915 C C . SER A 1 119 ? -0.882 -6.095 -20.220 1.00 96.12 119 SER A C 1
ATOM 917 O O . SER A 1 119 ? -0.055 -6.571 -19.438 1.00 96.12 119 SER A O 1
ATOM 919 N N . LYS A 1 120 ? -2.177 -6.419 -20.188 1.00 96.81 120 LYS A N 1
ATOM 920 C CA . LYS A 1 120 ? -2.760 -7.403 -19.271 1.00 96.81 120 LYS A CA 1
ATOM 921 C C . LYS A 1 120 ? -2.063 -8.759 -19.349 1.00 96.81 120 LYS A C 1
ATOM 923 O O . LYS A 1 120 ? -1.768 -9.352 -18.318 1.00 96.81 120 LYS A O 1
ATOM 928 N N . GLN A 1 121 ? -1.746 -9.237 -20.555 1.00 97.31 121 GLN A N 1
ATOM 929 C CA . GLN A 1 121 ? -1.038 -10.509 -20.722 1.00 97.31 121 GLN A CA 1
ATOM 930 C C . GLN A 1 121 ? 0.371 -10.433 -20.126 1.00 97.31 121 GLN A C 1
ATOM 932 O O . GLN A 1 121 ? 0.789 -11.332 -19.404 1.00 97.31 121 GLN A O 1
ATOM 937 N N . LYS A 1 122 ? 1.077 -9.321 -20.350 1.00 97.81 122 LYS A N 1
ATOM 938 C CA . LYS A 1 122 ? 2.434 -9.120 -19.825 1.00 97.81 122 LYS A CA 1
ATOM 939 C C . LYS A 1 122 ? 2.471 -9.012 -18.307 1.00 97.81 122 LYS A C 1
ATOM 941 O O . LYS A 1 122 ? 3.433 -9.468 -17.696 1.00 97.81 122 LYS A O 1
ATOM 946 N N . LEU A 1 123 ? 1.412 -8.485 -17.691 1.00 97.62 123 LEU A N 1
ATOM 947 C CA . LEU A 1 123 ? 1.267 -8.502 -16.238 1.00 97.62 123 LEU A CA 1
ATOM 948 C C . LEU A 1 123 ? 1.267 -9.942 -15.695 1.00 97.62 123 LEU A C 1
ATOM 950 O O . LEU A 1 123 ? 1.906 -10.205 -14.679 1.00 97.62 123 LEU A O 1
ATOM 954 N N . TYR A 1 124 ? 0.608 -10.878 -16.390 1.00 97.38 124 TYR A N 1
ATOM 955 C CA . TYR A 1 124 ? 0.610 -12.302 -16.030 1.00 97.38 124 TYR A CA 1
ATOM 956 C C . TYR A 1 124 ? 1.910 -13.030 -16.398 1.00 97.38 124 TYR A C 1
ATOM 958 O O . TYR A 1 124 ? 2.293 -13.971 -15.705 1.00 97.38 124 TYR A O 1
ATOM 966 N N . ASP A 1 125 ? 2.594 -12.602 -17.460 1.00 98.00 125 ASP A N 1
ATOM 967 C CA . ASP A 1 125 ? 3.850 -13.216 -17.909 1.00 98.00 125 ASP A CA 1
ATOM 968 C C . ASP A 1 125 ? 5.057 -12.833 -17.032 1.00 98.00 125 ASP A C 1
ATOM 970 O O . ASP A 1 125 ? 6.100 -13.494 -17.098 1.00 98.00 125 ASP A O 1
ATOM 974 N N . ALA A 1 126 ? 4.934 -11.774 -16.224 1.00 98.19 126 ALA A N 1
ATOM 975 C CA . ALA A 1 126 ? 6.012 -11.238 -15.403 1.00 98.19 126 ALA A CA 1
ATOM 976 C C . ALA A 1 126 ? 6.608 -12.292 -14.450 1.00 98.19 126 ALA A C 1
ATOM 978 O O . ALA A 1 126 ? 5.908 -13.006 -13.729 1.00 98.19 126 ALA A O 1
ATOM 979 N N . LYS A 1 127 ? 7.942 -12.351 -14.396 1.00 97.88 127 LYS A N 1
ATOM 980 C CA . LYS A 1 127 ? 8.711 -13.250 -13.525 1.00 97.88 127 LYS A CA 1
ATOM 981 C C . LYS A 1 127 ? 9.723 -12.440 -12.735 1.00 97.88 127 LYS A C 1
ATOM 983 O O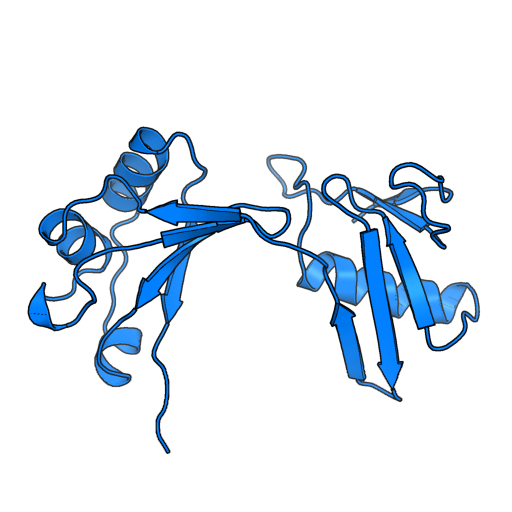 . LYS A 1 127 ? 10.819 -12.158 -13.211 1.00 97.88 127 LYS A O 1
ATOM 988 N N . ILE A 1 128 ? 9.345 -12.089 -11.507 1.00 97.69 128 ILE A N 1
ATOM 989 C CA . ILE A 1 128 ? 10.121 -11.159 -10.687 1.00 97.69 128 ILE A CA 1
ATOM 990 C C . ILE A 1 128 ? 11.484 -11.741 -10.296 1.00 97.69 128 ILE A C 1
ATOM 992 O O . ILE A 1 128 ? 11.567 -12.732 -9.561 1.00 97.69 128 ILE A O 1
ATOM 996 N N . ASN A 1 129 ? 12.554 -11.065 -10.710 1.00 98.00 129 ASN A N 1
ATOM 997 C CA . ASN A 1 129 ? 13.897 -11.291 -10.203 1.00 98.00 129 ASN A CA 1
ATOM 998 C C . ASN A 1 129 ? 14.044 -10.633 -8.822 1.00 98.00 129 ASN A C 1
ATOM 1000 O O . ASN A 1 129 ? 14.286 -9.432 -8.693 1.00 98.00 129 ASN A O 1
ATOM 1004 N N . LYS A 1 130 ? 13.887 -11.441 -7.769 1.00 96.75 130 LYS A N 1
ATOM 1005 C CA . LYS A 1 130 ? 13.886 -10.975 -6.373 1.00 96.75 130 LYS A CA 1
ATOM 1006 C C . LYS A 1 130 ? 15.205 -10.332 -5.939 1.00 96.75 130 LYS A C 1
ATOM 1008 O O . LYS A 1 130 ? 15.175 -9.381 -5.168 1.00 96.75 130 LYS A O 1
ATOM 1013 N N . GLU A 1 131 ? 16.340 -10.834 -6.416 1.00 96.88 131 GLU A N 1
ATOM 1014 C CA . GLU A 1 131 ? 17.666 -10.317 -6.048 1.00 96.88 131 GLU A CA 1
ATOM 1015 C C . GLU A 1 131 ? 17.898 -8.922 -6.641 1.00 96.88 131 GLU A C 1
ATOM 1017 O O . GLU A 1 131 ? 18.346 -7.995 -5.959 1.00 96.88 131 GLU A O 1
ATOM 1022 N N . GLN A 1 132 ? 17.509 -8.738 -7.902 1.00 96.38 132 GLN A N 1
ATOM 1023 C CA . GLN A 1 132 ? 17.573 -7.429 -8.545 1.00 96.38 132 GLN A CA 1
ATOM 1024 C C . GLN A 1 132 ? 16.575 -6.451 -7.930 1.00 96.38 132 GLN A C 1
ATOM 1026 O O . GLN A 1 132 ? 16.938 -5.303 -7.685 1.00 96.38 132 GLN A O 1
ATOM 1031 N N . LEU A 1 133 ? 15.359 -6.907 -7.602 1.00 97.69 133 LEU A N 1
ATOM 1032 C CA . LEU A 1 133 ? 14.386 -6.087 -6.880 1.00 97.69 133 LEU A CA 1
ATOM 1033 C C . LEU A 1 133 ? 14.965 -5.592 -5.549 1.00 97.69 133 LEU A C 1
ATOM 1035 O O . LEU A 1 133 ? 14.910 -4.401 -5.264 1.00 97.69 133 LEU A O 1
ATOM 1039 N N . GLN A 1 134 ? 15.564 -6.486 -4.757 1.00 97.19 134 GLN A N 1
ATOM 1040 C CA . GLN A 1 134 ? 16.212 -6.116 -3.497 1.00 97.19 134 GLN A CA 1
ATOM 1041 C C . GLN A 1 134 ? 17.309 -5.075 -3.708 1.00 97.19 134 GLN A C 1
ATOM 1043 O O . GLN A 1 134 ? 17.332 -4.071 -3.001 1.00 97.19 134 GLN A O 1
ATOM 1048 N N . THR A 1 135 ? 18.172 -5.282 -4.703 1.00 96.44 135 THR A N 1
ATOM 1049 C CA . THR A 1 135 ? 19.259 -4.351 -5.030 1.00 96.44 135 THR A CA 1
ATOM 1050 C C . THR A 1 135 ? 18.725 -2.957 -5.363 1.00 96.44 135 THR A C 1
ATOM 1052 O O . THR A 1 135 ? 19.233 -1.962 -4.851 1.00 96.44 135 THR A O 1
ATOM 1055 N N . ILE A 1 136 ? 17.687 -2.863 -6.197 1.00 95.44 136 ILE A N 1
ATOM 1056 C CA . ILE A 1 136 ? 17.097 -1.577 -6.589 1.00 95.44 136 ILE A CA 1
ATOM 1057 C C . ILE A 1 136 ? 16.394 -0.894 -5.418 1.00 95.44 136 ILE A C 1
ATOM 1059 O O . ILE A 1 136 ? 16.642 0.285 -5.175 1.00 95.44 136 ILE A O 1
ATOM 1063 N N . CYS A 1 137 ? 15.585 -1.617 -4.643 1.00 96.50 137 CYS A N 1
ATOM 1064 C CA . CYS A 1 137 ? 14.926 -1.030 -3.478 1.00 96.50 137 CYS A CA 1
ATOM 1065 C C . CYS A 1 137 ? 15.941 -0.548 -2.431 1.00 96.50 137 CYS A C 1
ATOM 1067 O O . CYS A 1 137 ? 15.758 0.523 -1.861 1.00 96.50 137 CYS A O 1
ATOM 1069 N N . GLN A 1 138 ? 17.059 -1.258 -2.244 1.00 96.50 138 GLN A N 1
ATOM 1070 C CA . GLN A 1 138 ? 18.151 -0.807 -1.375 1.00 96.50 138 GLN A CA 1
ATOM 1071 C C . GLN A 1 138 ? 18.811 0.486 -1.869 1.00 96.50 138 GLN A C 1
ATOM 1073 O O . GLN A 1 138 ? 19.107 1.347 -1.044 1.00 96.50 138 GLN A O 1
ATOM 1078 N N . LYS A 1 139 ? 19.004 0.669 -3.186 1.00 95.81 139 LYS A N 1
ATOM 1079 C CA . LYS A 1 139 ? 19.505 1.944 -3.744 1.00 95.81 139 LYS A CA 1
ATOM 1080 C C . LYS A 1 139 ? 18.577 3.118 -3.407 1.00 95.81 139 LYS A C 1
ATOM 1082 O O . LYS A 1 139 ? 19.055 4.220 -3.161 1.00 95.81 139 LYS A O 1
ATOM 1087 N N . ASP A 1 140 ? 17.271 2.865 -3.362 1.00 95.50 140 ASP A N 1
ATOM 1088 C CA . ASP A 1 140 ? 16.244 3.831 -2.957 1.00 95.50 140 ASP A CA 1
ATOM 1089 C C . ASP A 1 140 ? 16.048 3.934 -1.426 1.00 95.50 140 ASP A C 1
ATOM 1091 O O . ASP A 1 140 ? 15.209 4.718 -0.980 1.00 95.50 140 ASP A O 1
ATOM 1095 N N . ASN A 1 141 ? 16.822 3.190 -0.621 1.00 95.31 141 ASN A N 1
ATOM 1096 C CA . ASN A 1 141 ? 16.681 3.041 0.837 1.00 95.31 141 ASN A CA 1
ATOM 1097 C C . ASN A 1 141 ? 15.293 2.544 1.290 1.00 95.31 141 ASN A C 1
ATOM 1099 O O . ASN A 1 141 ? 14.771 2.977 2.316 1.00 95.31 141 ASN A O 1
ATOM 1103 N N . GLU A 1 142 ? 14.699 1.621 0.537 1.00 95.31 142 GLU A N 1
ATOM 1104 C CA . GLU A 1 142 ? 13.369 1.062 0.785 1.00 95.31 142 GLU A CA 1
ATOM 1105 C C . GLU A 1 142 ? 13.381 -0.455 0.964 1.00 95.31 142 GLU A C 1
ATOM 1107 O O . GLU A 1 142 ? 14.297 -1.170 0.546 1.00 95.31 142 GLU A O 1
ATOM 1112 N N . LEU A 1 143 ? 12.295 -0.969 1.544 1.00 91.81 143 LEU A N 1
ATOM 1113 C CA . LEU A 1 143 ? 12.029 -2.403 1.579 1.00 91.81 143 LEU A CA 1
ATOM 1114 C C . LEU A 1 143 ? 11.684 -2.929 0.180 1.00 91.81 143 LEU A C 1
ATOM 1116 O O . LEU A 1 143 ? 11.018 -2.264 -0.611 1.00 91.81 143 LEU A O 1
ATOM 1120 N N . ALA A 1 144 ? 12.104 -4.163 -0.102 1.00 93.50 144 ALA A N 1
ATOM 1121 C CA . ALA A 1 144 ? 11.856 -4.823 -1.379 1.00 93.50 144 ALA A CA 1
ATOM 1122 C C . ALA A 1 144 ? 10.365 -5.147 -1.566 1.00 93.50 144 ALA A C 1
ATOM 1124 O O . ALA A 1 144 ? 9.884 -6.193 -1.130 1.00 93.50 144 ALA A O 1
ATOM 1125 N N . MET A 1 145 ? 9.644 -4.241 -2.223 1.00 92.12 145 MET A N 1
ATOM 1126 C CA . 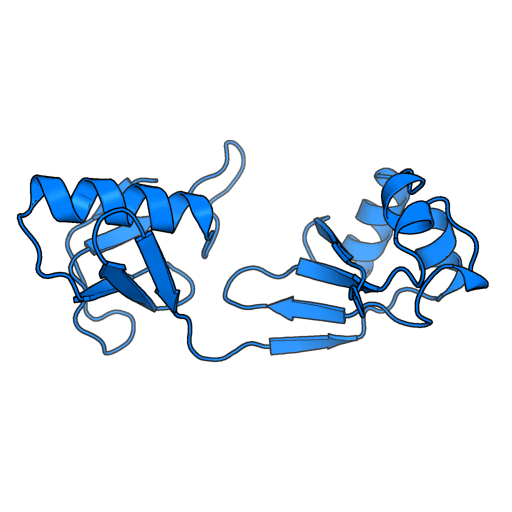MET A 1 145 ? 8.218 -4.334 -2.528 1.00 92.12 145 MET A CA 1
ATOM 1127 C C . MET A 1 145 ? 7.989 -3.840 -3.954 1.00 92.12 145 MET A C 1
ATOM 1129 O O . MET A 1 145 ? 8.497 -2.784 -4.308 1.00 92.12 145 MET A O 1
ATOM 1133 N N . LEU A 1 146 ? 7.218 -4.579 -4.753 1.00 96.75 146 LEU A N 1
ATOM 1134 C CA . LEU A 1 146 ? 6.864 -4.205 -6.122 1.00 96.75 146 LEU A CA 1
ATOM 1135 C C . LEU A 1 146 ? 5.398 -4.538 -6.387 1.00 96.75 146 LEU A C 1
ATOM 1137 O O . LEU A 1 146 ? 4.975 -5.677 -6.195 1.00 96.75 146 LEU A O 1
ATOM 1141 N N . TYR A 1 147 ? 4.661 -3.548 -6.873 1.00 97.12 147 TYR A N 1
ATOM 1142 C CA . TYR A 1 147 ? 3.315 -3.675 -7.402 1.00 97.12 147 TYR A CA 1
ATOM 1143 C C . TYR A 1 147 ? 3.360 -3.427 -8.903 1.00 97.12 147 TYR A C 1
ATOM 1145 O O . TYR A 1 147 ? 3.613 -2.313 -9.366 1.00 97.12 147 TYR A O 1
ATOM 1153 N N . LEU A 1 148 ? 3.109 -4.491 -9.657 1.00 98.00 148 LEU A N 1
ATOM 1154 C CA . LEU A 1 148 ? 2.830 -4.384 -11.077 1.00 98.00 148 LEU A CA 1
ATOM 1155 C C . LEU A 1 148 ? 1.339 -4.138 -11.265 1.00 98.00 148 LEU A C 1
ATOM 1157 O O . LEU A 1 148 ? 0.515 -4.786 -10.618 1.00 98.00 148 LEU A O 1
ATOM 1161 N N . TRP A 1 149 ? 1.001 -3.206 -12.145 1.00 97.56 149 TRP A N 1
ATOM 1162 C CA . TRP A 1 149 ? -0.384 -2.891 -12.466 1.00 97.56 149 TRP A CA 1
ATOM 1163 C C . TRP A 1 149 ? -0.557 -2.675 -13.964 1.00 97.56 149 TRP A C 1
ATOM 1165 O O . TRP A 1 149 ? 0.397 -2.365 -14.671 1.00 97.56 149 TRP A O 1
ATOM 1175 N N . TYR A 1 150 ? -1.790 -2.857 -14.422 1.00 97.19 150 TYR A N 1
ATOM 1176 C CA . TYR A 1 150 ? -2.256 -2.542 -15.765 1.00 97.19 150 TYR A CA 1
ATOM 1177 C C . TYR A 1 150 ? -3.622 -1.875 -15.617 1.00 97.19 150 TYR A C 1
ATOM 1179 O O . TYR A 1 150 ? -4.442 -2.336 -14.819 1.00 97.19 150 TYR A O 1
ATOM 1187 N N . GLN A 1 151 ? -3.859 -0.791 -16.350 1.00 94.25 151 GLN A N 1
ATOM 1188 C CA . GLN A 1 151 ? -5.187 -0.196 -16.432 1.00 94.25 151 GLN A CA 1
ATOM 1189 C C . GLN A 1 151 ? -5.972 -0.893 -17.537 1.00 94.25 151 GLN A C 1
ATOM 1191 O O . GLN A 1 151 ? -5.605 -0.806 -18.706 1.00 94.25 151 GLN A O 1
ATOM 1196 N N . ASP A 1 152 ? -7.051 -1.565 -17.143 1.00 90.62 152 ASP A N 1
ATOM 1197 C CA . ASP A 1 152 ? -8.028 -2.081 -18.093 1.00 90.62 152 ASP A CA 1
ATOM 1198 C C . ASP A 1 152 ? -8.834 -0.908 -18.671 1.00 90.62 152 ASP A C 1
ATOM 1200 O O . ASP A 1 152 ? -9.221 0.005 -17.934 1.00 90.62 152 ASP A O 1
ATOM 1204 N N . HIS A 1 153 ? -9.029 -0.901 -19.988 1.00 82.12 153 HIS A N 1
ATOM 1205 C CA . HIS A 1 153 ? -9.808 0.121 -20.700 1.00 82.12 153 HIS A CA 1
ATOM 1206 C C . HIS A 1 153 ? -11.155 -0.417 -21.211 1.00 82.12 153 HIS A C 1
ATOM 1208 O O . HIS A 1 153 ? -11.836 0.293 -21.953 1.00 82.12 153 HIS A O 1
ATOM 1214 N N . ASP A 1 154 ? -11.506 -1.645 -20.819 1.00 62.34 154 ASP A N 1
ATOM 1215 C CA . ASP A 1 154 ? -12.797 -2.291 -21.081 1.00 62.34 154 ASP A CA 1
ATOM 1216 C C . ASP A 1 154 ? -13.955 -1.661 -20.280 1.00 62.34 154 ASP A C 1
ATOM 1218 O O . ASP A 1 154 ? -13.766 -1.335 -19.081 1.00 62.34 154 ASP A O 1
#

InterPro domains:
  IPR003719 Phenazine biosynthesis PhzF-like [PF02567] (2-138)